Protein AF-A0A537DTR0-F1 (afdb_monomer_lite)

Secondary structure (DSSP, 8-state):
----PPTT---TTGGGTTTEEEEEES-TT--B-SS--HHHHHHHHGGG--SEEEEETTTSBEEEEEETTEEEEEETTEEEEEEE--HHHHHHHHHIIIIII-PPPP---

Structure (mmCIF, N/CA/C/O backbone):
data_AF-A0A537DTR0-F1
#
_entry.id   AF-A0A537DTR0-F1
#
loop_
_atom_site.group_PDB
_atom_site.id
_atom_site.type_symbol
_atom_site.label_atom_id
_atom_site.label_alt_id
_atom_site.label_comp_id
_atom_site.label_asym_id
_atom_site.label_entity_id
_atom_site.label_seq_id
_atom_site.pdbx_PDB_ins_code
_atom_site.Cartn_x
_atom_site.Cartn_y
_atom_site.Cartn_z
_atom_site.occupancy
_atom_site.B_iso_or_equiv
_atom_site.auth_seq_id
_atom_site.auth_comp_id
_atom_site.auth_asym_id
_atom_site.auth_atom_id
_atom_site.pdbx_PDB_model_num
ATOM 1 N N . MET A 1 1 ? 11.256 -4.574 37.738 1.00 40.59 1 MET A N 1
ATOM 2 C CA . MET A 1 1 ? 9.900 -4.025 37.964 1.00 40.59 1 MET A CA 1
ATOM 3 C C . MET A 1 1 ? 8.880 -5.032 37.453 1.00 40.59 1 MET A C 1
ATOM 5 O O . MET A 1 1 ? 8.916 -5.349 36.274 1.00 40.59 1 MET A O 1
ATOM 9 N N . LYS A 1 2 ? 8.044 -5.602 38.330 1.00 43.09 2 LYS A N 1
ATOM 10 C CA . LYS A 1 2 ? 6.922 -6.470 37.934 1.00 43.09 2 LYS A CA 1
ATOM 11 C C . LYS A 1 2 ? 5.700 -5.569 37.748 1.00 43.09 2 LYS A C 1
ATOM 13 O O . LYS A 1 2 ? 5.313 -4.905 38.703 1.00 43.09 2 LYS A O 1
ATOM 18 N N . SER A 1 3 ? 5.139 -5.493 36.544 1.00 49.75 3 SER A N 1
ATOM 19 C CA . SER A 1 3 ? 3.892 -4.762 36.310 1.00 49.75 3 SER A CA 1
ATOM 20 C C . SER A 1 3 ? 2.714 -5.618 36.783 1.00 49.75 3 SER A C 1
ATOM 22 O O . SER A 1 3 ? 2.384 -6.641 36.189 1.00 49.75 3 SER A O 1
ATOM 24 N N . SER A 1 4 ? 2.086 -5.229 37.890 1.00 52.28 4 SER A N 1
ATOM 25 C CA . SER A 1 4 ? 0.819 -5.809 38.337 1.00 52.28 4 SER A CA 1
ATOM 26 C C . SER A 1 4 ? -0.313 -5.203 37.508 1.00 52.28 4 SER A C 1
ATOM 28 O O . SER A 1 4 ? -0.653 -4.036 37.686 1.00 52.28 4 SER A O 1
ATOM 30 N N . THR A 1 5 ? -0.869 -5.969 36.570 1.00 53.75 5 THR A N 1
ATOM 31 C CA . THR A 1 5 ? -2.106 -5.588 35.869 1.00 53.75 5 THR A CA 1
ATOM 32 C C . THR A 1 5 ? -3.299 -5.930 36.778 1.00 53.75 5 THR A C 1
ATOM 34 O O . THR A 1 5 ? -3.378 -7.080 37.214 1.00 53.75 5 THR A O 1
ATOM 37 N N . PRO A 1 6 ? -4.193 -4.982 37.118 1.00 52.03 6 PRO A N 1
ATOM 38 C CA . PRO A 1 6 ? -5.375 -5.273 37.928 1.00 52.03 6 PRO A CA 1
ATOM 39 C C . PRO A 1 6 ? -6.367 -6.178 37.165 1.00 52.03 6 PRO A C 1
ATOM 41 O O . PRO A 1 6 ? -6.467 -6.082 35.939 1.00 52.03 6 PRO A O 1
ATOM 44 N N . PRO A 1 7 ? -7.097 -7.072 37.857 1.00 52.84 7 PRO A N 1
ATOM 45 C CA . PRO A 1 7 ? -8.054 -7.971 37.222 1.00 52.84 7 PRO A CA 1
ATOM 46 C C . PRO A 1 7 ? -9.275 -7.184 36.724 1.00 52.84 7 PRO A C 1
ATOM 48 O O . PRO A 1 7 ? -9.879 -6.429 37.481 1.00 52.84 7 PRO A O 1
ATOM 51 N N . GLY A 1 8 ? -9.632 -7.360 35.448 1.00 56.53 8 GLY A N 1
ATOM 52 C CA . GLY A 1 8 ? -10.816 -6.742 34.831 1.00 56.53 8 GLY A CA 1
ATOM 53 C C . GLY A 1 8 ? -10.530 -5.676 33.771 1.00 56.53 8 GLY A C 1
ATOM 54 O O . GLY A 1 8 ? -11.460 -5.224 33.112 1.00 56.53 8 GLY A O 1
ATOM 55 N N . GLN A 1 9 ? -9.267 -5.305 33.548 1.00 52.59 9 GLN A N 1
ATOM 56 C CA . GLN A 1 9 ? -8.885 -4.476 32.408 1.00 52.59 9 GLN A CA 1
ATOM 57 C C . GLN A 1 9 ? -8.331 -5.390 31.313 1.00 52.59 9 GLN A C 1
ATOM 59 O O . GLN A 1 9 ? -7.167 -5.792 31.355 1.00 52.59 9 GLN A O 1
ATOM 64 N N . GLU A 1 10 ? -9.175 -5.760 30.346 1.00 53.41 10 GLU A N 1
ATOM 65 C CA . GL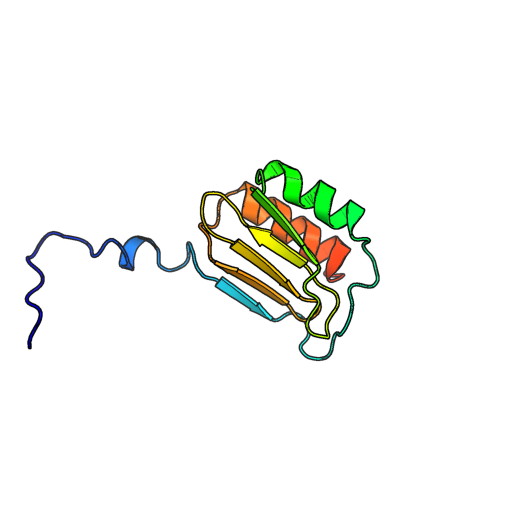U A 1 10 ? -8.679 -6.323 29.091 1.00 53.41 10 GLU A CA 1
ATOM 66 C C . GLU A 1 10 ? -7.660 -5.313 28.546 1.00 53.41 10 GLU A C 1
ATOM 68 O O . GLU A 1 10 ? -7.978 -4.130 28.381 1.00 53.41 10 GLU A O 1
ATOM 73 N N . ARG A 1 11 ? -6.391 -5.718 28.392 1.00 55.66 11 ARG A N 1
ATOM 74 C CA . ARG A 1 11 ? -5.368 -4.807 27.863 1.00 55.66 11 ARG A CA 1
ATOM 75 C C . ARG A 1 11 ? -5.891 -4.325 26.516 1.00 55.66 11 ARG A C 1
ATOM 77 O O . ARG A 1 11 ? -6.130 -5.160 25.651 1.00 55.66 11 ARG A O 1
ATOM 84 N N . SER A 1 12 ? -6.072 -3.016 26.331 1.00 60.97 12 SER A N 1
ATOM 85 C CA . SER A 1 12 ? -6.645 -2.470 25.087 1.00 60.97 12 SER A CA 1
ATOM 86 C C . SER A 1 12 ? -5.866 -2.907 23.837 1.00 60.97 12 SER A C 1
ATOM 88 O O . SER A 1 12 ? -6.410 -2.941 22.736 1.00 60.97 12 SER A O 1
ATOM 90 N N . GLU A 1 13 ? -4.608 -3.308 24.027 1.00 62.22 13 GLU A N 1
ATOM 91 C CA . GLU A 1 13 ? -3.736 -3.925 23.032 1.00 62.22 13 GLU A CA 1
ATOM 92 C C . GLU A 1 13 ? -4.221 -5.307 22.558 1.00 62.22 13 GLU A C 1
ATOM 94 O O . GLU A 1 13 ? -4.140 -5.594 21.366 1.00 62.22 13 GLU A O 1
ATOM 99 N N . ALA A 1 14 ? -4.769 -6.149 23.443 1.00 67.56 14 ALA A N 1
ATOM 100 C CA . ALA A 1 14 ? -5.242 -7.494 23.105 1.00 67.56 14 ALA A CA 1
ATOM 101 C C . ALA A 1 14 ? -6.460 -7.461 22.167 1.00 67.56 14 ALA A C 1
ATOM 103 O O . ALA A 1 14 ? -6.514 -8.222 21.204 1.00 67.56 14 ALA A O 1
ATOM 104 N N . ALA A 1 15 ? -7.379 -6.511 22.373 1.00 71.75 15 ALA A N 1
ATOM 105 C CA . ALA A 1 15 ? -8.540 -6.302 21.502 1.00 71.75 15 ALA A CA 1
ATOM 106 C C . ALA A 1 15 ? -8.163 -5.836 20.077 1.00 71.75 15 ALA A C 1
ATOM 108 O O . ALA A 1 15 ? -8.971 -5.913 19.149 1.00 71.75 15 ALA A O 1
ATOM 109 N N . GLY A 1 16 ? -6.938 -5.331 19.886 1.00 70.25 16 GLY A N 1
ATOM 110 C CA . GLY A 1 16 ? -6.412 -4.916 18.585 1.00 70.25 16 GLY A CA 1
ATOM 111 C C . GLY A 1 16 ? -5.754 -6.038 17.778 1.00 70.25 16 GLY A C 1
ATOM 112 O O . GLY A 1 16 ? -5.519 -5.851 16.581 1.00 70.25 16 GLY A O 1
ATOM 113 N N . ILE A 1 17 ? -5.461 -7.187 18.397 1.00 75.81 17 ILE A N 1
ATOM 114 C CA . ILE A 1 17 ? -4.768 -8.304 17.743 1.00 75.81 17 ILE A CA 1
ATOM 115 C C . ILE A 1 17 ? -5.619 -8.819 16.575 1.00 75.81 17 ILE A C 1
ATOM 117 O O . ILE A 1 17 ? -6.811 -9.079 16.714 1.00 75.81 17 ILE A O 1
ATOM 121 N N . GLY A 1 18 ? -5.003 -8.927 15.396 1.00 76.38 18 GLY A N 1
ATOM 122 C CA . GLY A 1 18 ? -5.666 -9.367 14.164 1.00 76.38 18 GLY A CA 1
ATOM 123 C C . GLY A 1 18 ? -6.548 -8.313 13.484 1.00 76.38 18 GLY A C 1
ATOM 124 O O . GLY A 1 18 ? -7.082 -8.583 12.415 1.00 76.38 18 GLY A O 1
ATOM 125 N N . ARG A 1 19 ? -6.699 -7.111 14.059 1.00 84.50 19 ARG A N 1
ATOM 126 C CA . ARG A 1 19 ? -7.534 -6.029 13.491 1.00 84.50 19 ARG A CA 1
ATOM 127 C C . ARG A 1 19 ? -6.734 -4.791 13.084 1.00 84.50 19 ARG A C 1
ATOM 129 O O . ARG A 1 19 ? -7.322 -3.804 12.645 1.00 84.50 19 ARG A O 1
ATOM 136 N N . ARG A 1 20 ? -5.418 -4.801 13.308 1.00 88.31 20 ARG A N 1
ATOM 137 C CA . ARG A 1 20 ? -4.493 -3.673 13.114 1.00 88.31 20 ARG A CA 1
ATOM 138 C C . ARG A 1 20 ? -3.087 -4.208 12.844 1.00 88.31 20 ARG A C 1
ATOM 140 O O . ARG A 1 20 ? -2.793 -5.328 13.253 1.00 88.31 20 ARG A O 1
ATOM 147 N N . ASN A 1 21 ? -2.208 -3.388 12.270 1.00 89.94 21 ASN A N 1
ATOM 148 C CA . ASN A 1 21 ? -0.763 -3.663 12.183 1.00 89.94 21 ASN A CA 1
ATOM 149 C C . ASN A 1 21 ? -0.418 -4.985 11.470 1.00 89.94 21 ASN A C 1
ATOM 151 O O . ASN A 1 21 ? 0.197 -5.877 12.053 1.00 89.94 21 ASN A O 1
ATOM 155 N N . VAL A 1 22 ? -0.823 -5.114 10.205 1.00 93.50 22 VAL A N 1
ATOM 156 C CA . VAL A 1 22 ? -0.623 -6.322 9.386 1.00 93.50 22 VAL A CA 1
ATOM 157 C C . VAL A 1 22 ? 0.335 -6.023 8.239 1.00 93.50 22 VAL A C 1
ATOM 159 O O . VAL A 1 22 ? 0.228 -4.992 7.586 1.00 93.50 22 VAL A O 1
ATOM 162 N N . SER A 1 23 ? 1.274 -6.931 7.984 1.00 94.62 23 SER A N 1
ATOM 163 C CA . SER A 1 23 ? 2.174 -6.874 6.828 1.00 94.62 23 SER A CA 1
ATOM 164 C C . SER A 1 23 ? 1.953 -8.095 5.950 1.00 94.62 23 SER A C 1
ATOM 166 O O . SER A 1 23 ? 1.958 -9.217 6.454 1.00 94.62 23 SER A O 1
ATOM 168 N N . ILE A 1 24 ? 1.772 -7.876 4.652 1.00 94.81 24 ILE A N 1
ATOM 169 C CA . ILE A 1 24 ? 1.516 -8.925 3.667 1.00 94.81 24 ILE A CA 1
ATOM 170 C C . ILE A 1 24 ? 2.605 -8.829 2.611 1.00 94.81 24 ILE A C 1
ATOM 172 O O . ILE A 1 24 ? 2.710 -7.827 1.906 1.00 94.81 24 ILE A O 1
ATOM 176 N N . LEU A 1 25 ? 3.418 -9.877 2.517 1.00 94.50 25 LEU A N 1
ATOM 177 C CA . LEU A 1 25 ? 4.410 -10.030 1.463 1.00 94.50 25 LEU A CA 1
ATOM 178 C C . LEU A 1 25 ? 3.751 -10.736 0.278 1.00 94.50 25 LEU A C 1
ATOM 180 O O . LEU A 1 25 ? 3.202 -11.823 0.449 1.00 94.50 25 LEU A O 1
ATOM 184 N N . VAL A 1 26 ? 3.824 -10.127 -0.902 1.00 92.81 26 VAL A N 1
ATOM 185 C CA . VAL A 1 26 ? 3.247 -10.673 -2.136 1.00 92.81 26 VAL A CA 1
ATOM 186 C C . VAL A 1 26 ? 4.340 -11.303 -2.998 1.00 92.81 26 VAL A C 1
ATOM 188 O O . VAL A 1 26 ? 4.314 -12.504 -3.243 1.00 92.81 26 VAL A O 1
ATOM 191 N N . ASP A 1 27 ? 5.349 -10.522 -3.393 1.00 90.56 27 ASP A N 1
ATOM 192 C CA . ASP A 1 27 ? 6.529 -11.015 -4.112 1.00 90.56 27 ASP A CA 1
ATOM 193 C C . ASP A 1 27 ? 7.773 -10.216 -3.717 1.00 90.56 27 ASP A C 1
ATOM 195 O O . ASP A 1 27 ? 7.964 -9.067 -4.110 1.00 90.56 27 ASP A O 1
ATOM 199 N N . LYS A 1 28 ? 8.682 -10.852 -2.976 1.00 87.88 28 LYS A N 1
ATOM 200 C CA . LYS A 1 28 ? 9.916 -10.220 -2.488 1.00 87.88 28 LYS A CA 1
ATOM 201 C C . LYS A 1 28 ? 10.846 -9.689 -3.587 1.00 87.88 28 LYS A C 1
ATOM 203 O O . LYS A 1 28 ? 11.708 -8.871 -3.281 1.00 87.88 28 LYS A O 1
ATOM 208 N N . ASN A 1 29 ? 10.733 -10.182 -4.821 1.00 89.00 29 ASN A N 1
ATOM 209 C CA . ASN A 1 29 ? 11.634 -9.816 -5.913 1.00 89.00 29 ASN A CA 1
ATOM 210 C C . ASN A 1 29 ? 11.080 -8.679 -6.781 1.00 89.00 29 ASN A C 1
ATOM 212 O O . ASN A 1 29 ? 11.821 -8.119 -7.596 1.00 89.00 29 ASN A O 1
ATOM 216 N N . ARG A 1 30 ? 9.798 -8.335 -6.622 1.00 88.38 30 ARG A N 1
ATOM 217 C CA . ARG A 1 30 ? 9.141 -7.309 -7.427 1.00 88.38 30 ARG A CA 1
ATOM 218 C C . ARG A 1 30 ? 9.657 -5.920 -7.063 1.00 88.38 30 ARG A C 1
ATOM 220 O O . ARG A 1 30 ? 9.759 -5.565 -5.889 1.00 88.38 30 ARG A O 1
ATOM 227 N N . LYS A 1 31 ? 9.993 -5.126 -8.085 1.00 86.19 31 LYS A N 1
ATOM 228 C CA . LYS A 1 31 ? 10.611 -3.799 -7.911 1.00 86.19 31 LYS A CA 1
ATOM 229 C C . LYS A 1 31 ? 9.683 -2.627 -8.200 1.00 86.19 31 LYS A C 1
ATOM 231 O O . LYS A 1 31 ? 9.894 -1.589 -7.588 1.00 86.19 31 LYS A O 1
ATOM 236 N N . ASN A 1 32 ? 8.678 -2.814 -9.061 1.00 86.38 32 ASN A N 1
ATOM 237 C CA . ASN A 1 32 ? 7.741 -1.778 -9.505 1.00 86.38 32 ASN A CA 1
ATOM 238 C C . ASN A 1 32 ? 6.307 -2.332 -9.603 1.00 86.38 32 ASN A C 1
ATOM 240 O O . ASN A 1 32 ? 6.106 -3.542 -9.778 1.00 86.38 32 ASN A O 1
ATOM 244 N N . PHE A 1 33 ? 5.315 -1.444 -9.529 1.00 87.88 33 PHE A N 1
ATOM 245 C CA . PHE A 1 33 ? 3.951 -1.739 -9.968 1.00 87.88 33 PHE A CA 1
ATOM 246 C C . PHE A 1 33 ? 3.879 -1.624 -11.497 1.00 87.88 33 PHE A C 1
ATOM 248 O O . PHE A 1 33 ? 4.285 -0.617 -12.060 1.00 87.88 33 PHE A O 1
ATOM 255 N N . GLU A 1 34 ? 3.394 -2.664 -12.176 1.00 83.44 34 GLU A N 1
ATOM 256 C CA . GLU A 1 34 ? 3.431 -2.732 -13.654 1.00 83.44 34 GLU A CA 1
ATOM 257 C C . GLU A 1 34 ? 2.092 -2.371 -14.308 1.00 83.44 34 GLU A C 1
ATOM 259 O O . GLU A 1 34 ? 2.047 -2.040 -15.487 1.00 83.44 34 GLU A O 1
ATOM 264 N N . MET A 1 35 ? 0.997 -2.445 -13.549 1.00 87.12 35 MET A N 1
ATOM 265 C CA . MET A 1 35 ? -0.372 -2.378 -14.077 1.00 87.12 35 MET A CA 1
ATOM 266 C C . MET A 1 35 ? -1.160 -1.155 -13.596 1.00 87.12 35 MET A C 1
ATOM 268 O O . MET A 1 35 ? -2.285 -0.950 -14.040 1.00 87.12 35 MET A O 1
ATOM 272 N N . ILE A 1 36 ? -0.594 -0.353 -12.691 1.00 91.12 36 ILE A N 1
ATOM 273 C CA . ILE A 1 36 ? -1.246 0.842 -12.147 1.00 91.12 36 ILE A CA 1
ATOM 274 C C . ILE A 1 36 ? -0.307 2.037 -12.199 1.00 91.12 36 ILE A C 1
ATOM 276 O O . ILE A 1 36 ? 0.908 1.906 -12.060 1.00 91.12 36 ILE A O 1
ATOM 280 N N . THR A 1 37 ? -0.899 3.212 -12.354 1.00 89.69 37 THR A N 1
ATOM 281 C CA . THR A 1 37 ? -0.230 4.506 -12.247 1.00 89.69 37 THR A CA 1
ATOM 282 C C . THR A 1 37 ? -0.390 5.098 -10.844 1.00 89.69 37 THR A C 1
ATOM 284 O O . THR A 1 37 ? -1.219 4.654 -10.043 1.00 89.69 37 THR A O 1
ATOM 287 N N . GLU A 1 38 ? 0.371 6.154 -10.545 1.00 89.12 38 GLU A N 1
ATOM 288 C CA . GLU A 1 38 ? 0.199 6.928 -9.309 1.00 89.12 38 GLU A CA 1
ATOM 289 C C . GLU A 1 38 ? -1.231 7.482 -9.173 1.00 89.12 38 GLU A C 1
ATOM 291 O O . GLU A 1 38 ? -1.799 7.477 -8.081 1.00 89.12 38 GLU A O 1
ATOM 296 N N . ASP A 1 39 ? -1.847 7.911 -10.277 1.00 91.62 39 ASP A N 1
ATOM 297 C CA . ASP A 1 39 ? -3.202 8.466 -10.272 1.00 91.62 39 ASP A CA 1
ATOM 298 C C . ASP A 1 39 ? -4.276 7.397 -10.039 1.00 91.62 39 ASP A C 1
ATOM 300 O O . ASP A 1 39 ? -5.278 7.673 -9.373 1.00 91.62 39 ASP A O 1
ATOM 304 N N . ASP A 1 40 ? -4.071 6.171 -10.532 1.00 94.00 40 ASP A N 1
ATOM 305 C CA . ASP A 1 40 ? -4.933 5.029 -10.200 1.00 94.00 40 ASP A CA 1
ATOM 306 C C . ASP A 1 40 ? -4.895 4.755 -8.694 1.00 94.00 40 ASP A C 1
ATOM 308 O O . ASP A 1 40 ? -5.942 4.686 -8.047 1.00 94.00 40 ASP A O 1
ATOM 312 N N . ALA A 1 41 ? -3.687 4.687 -8.124 1.00 93.38 41 ALA A N 1
ATOM 313 C CA . ALA A 1 41 ? -3.487 4.479 -6.694 1.00 93.38 41 ALA A CA 1
ATOM 314 C C . ALA A 1 41 ? -4.111 5.606 -5.855 1.00 93.38 41 ALA A C 1
ATOM 316 O O . ALA A 1 41 ? -4.809 5.327 -4.878 1.00 93.38 41 ALA A O 1
ATOM 317 N N . LYS A 1 42 ? -3.930 6.873 -6.260 1.00 94.31 42 LYS A N 1
ATOM 318 C CA . LYS A 1 42 ? -4.549 8.034 -5.601 1.00 94.31 42 LYS A CA 1
ATOM 319 C C . LYS A 1 42 ? -6.065 7.949 -5.591 1.00 94.31 42 LYS A C 1
ATOM 321 O O . LYS A 1 42 ? -6.653 8.273 -4.563 1.00 94.31 42 LYS A O 1
ATOM 326 N N . ARG A 1 43 ? -6.696 7.540 -6.699 1.00 96.25 43 ARG A N 1
ATOM 327 C CA . ARG A 1 43 ? -8.157 7.374 -6.776 1.00 96.25 43 ARG A CA 1
ATOM 328 C C . ARG A 1 43 ? -8.641 6.233 -5.892 1.00 96.25 43 ARG A C 1
ATOM 330 O O . ARG A 1 43 ? -9.610 6.420 -5.164 1.00 96.25 43 ARG A O 1
ATOM 337 N N . ALA A 1 44 ? -7.954 5.095 -5.916 1.00 96.25 44 ALA A N 1
ATOM 338 C CA . ALA A 1 44 ? -8.336 3.922 -5.137 1.00 96.25 44 ALA A CA 1
ATOM 339 C C . ALA A 1 44 ? -8.253 4.147 -3.620 1.00 96.25 44 ALA A C 1
ATOM 341 O O . ALA A 1 44 ? -9.087 3.637 -2.881 1.00 96.25 44 ALA A O 1
ATOM 342 N N . ILE A 1 45 ? -7.277 4.930 -3.149 1.00 95.88 45 ILE A N 1
ATOM 343 C CA . ILE A 1 45 ? -7.112 5.234 -1.720 1.00 95.88 45 ILE A CA 1
ATOM 344 C C . ILE A 1 45 ? -7.996 6.410 -1.250 1.00 95.88 45 ILE A C 1
ATOM 346 O O . ILE A 1 45 ? -8.168 6.584 -0.047 1.00 95.88 45 ILE A O 1
ATOM 350 N N . GLN A 1 46 ? -8.585 7.219 -2.150 1.00 96.44 46 GLN A N 1
ATOM 351 C CA . GLN A 1 46 ? -9.415 8.380 -1.764 1.00 96.44 46 GLN A CA 1
ATOM 352 C C . GLN A 1 46 ? -10.530 8.068 -0.748 1.00 96.44 46 GLN A C 1
ATOM 354 O O . GLN A 1 46 ? -10.712 8.887 0.154 1.00 96.44 46 GLN A O 1
ATOM 359 N N . PRO A 1 47 ? -11.267 6.938 -0.824 1.00 96.50 47 PRO A N 1
ATOM 360 C CA . PRO A 1 47 ? -12.324 6.626 0.145 1.00 96.50 47 PRO A CA 1
ATOM 361 C C . PRO A 1 47 ? -11.837 6.577 1.599 1.00 96.50 47 PRO A C 1
ATOM 363 O O . PRO A 1 47 ? -12.591 6.889 2.516 1.00 96.50 47 PRO A O 1
ATOM 366 N N . LEU A 1 48 ? -10.553 6.269 1.817 1.00 95.81 48 LEU A N 1
ATOM 367 C CA . LEU A 1 48 ? -9.916 6.259 3.138 1.00 95.81 48 LEU A CA 1
ATOM 368 C C . LEU A 1 48 ? -9.576 7.667 3.658 1.00 95.81 48 LEU A C 1
ATOM 370 O O . LEU A 1 48 ? -9.069 7.801 4.772 1.00 95.81 48 LEU A O 1
ATOM 374 N N . SER A 1 49 ? -9.845 8.712 2.867 1.00 95.56 49 SER A N 1
ATOM 375 C CA . SER A 1 49 ? -9.569 10.119 3.178 1.00 95.56 49 SER A CA 1
ATOM 376 C C . SER A 1 49 ? -8.121 10.349 3.644 1.00 95.56 49 SER A C 1
ATOM 378 O O . SER A 1 49 ? -7.895 10.781 4.781 1.00 95.56 49 SER A O 1
ATOM 380 N N . PRO A 1 50 ? -7.115 10.030 2.803 1.00 96.50 50 PRO A N 1
ATOM 381 C CA . PRO A 1 50 ? -5.717 10.180 3.180 1.00 96.50 50 PRO A CA 1
ATOM 382 C C . PRO A 1 50 ? -5.369 11.649 3.445 1.00 96.50 50 PRO A C 1
ATOM 384 O O . PRO A 1 50 ? -5.717 12.543 2.678 1.00 96.50 50 PRO A O 1
ATOM 387 N N . GLN A 1 51 ? -4.630 11.890 4.524 1.00 97.00 51 GLN A N 1
ATOM 388 C CA . GLN A 1 51 ? -4.074 13.200 4.870 1.00 97.00 51 GLN A CA 1
ATOM 389 C C . GLN A 1 51 ? -2.874 13.559 3.986 1.00 97.00 51 GLN A C 1
ATOM 391 O O . GLN A 1 51 ? -2.638 14.732 3.706 1.00 97.00 51 GLN A O 1
ATOM 396 N N . SER A 1 52 ? -2.114 12.553 3.546 1.00 95.25 52 SER A N 1
ATOM 397 C CA . SER A 1 52 ? -1.072 12.706 2.530 1.00 95.25 52 SER A CA 1
ATOM 398 C C . SER A 1 52 ? -0.956 11.451 1.674 1.00 95.25 52 SER A C 1
ATOM 400 O O . SER A 1 52 ? -1.328 10.353 2.101 1.00 95.25 52 SER A O 1
ATOM 402 N N . PHE A 1 53 ? -0.415 11.633 0.472 1.00 94.19 53 PHE A N 1
ATOM 403 C CA . PHE A 1 53 ? -0.055 10.567 -0.449 1.00 94.19 53 PHE A CA 1
ATOM 404 C C . PHE A 1 53 ? 1.326 10.876 -1.021 1.00 94.19 53 PHE A C 1
ATOM 406 O O . PHE A 1 53 ? 1.490 11.843 -1.763 1.00 94.19 53 PHE A O 1
ATOM 413 N N . ASP A 1 54 ? 2.308 10.057 -0.666 1.00 90.44 54 ASP A N 1
ATOM 414 C CA . ASP A 1 54 ? 3.711 10.280 -0.986 1.00 90.44 54 ASP A CA 1
ATOM 415 C C . ASP A 1 54 ? 4.256 9.091 -1.780 1.00 90.44 54 ASP A C 1
ATOM 417 O O . ASP A 1 54 ? 4.100 7.938 -1.373 1.00 90.44 54 ASP A O 1
ATOM 421 N N . ALA A 1 55 ? 4.947 9.349 -2.892 1.00 83.19 55 ALA A N 1
ATOM 422 C CA . ALA A 1 55 ? 5.699 8.303 -3.580 1.00 83.19 55 ALA A CA 1
ATOM 423 C C . ALA A 1 55 ? 6.776 7.737 -2.634 1.00 83.19 55 ALA A C 1
ATOM 425 O O . ALA A 1 55 ? 7.570 8.486 -2.051 1.00 83.19 55 ALA A O 1
ATOM 426 N N . ALA A 1 56 ? 6.837 6.414 -2.484 1.00 71.12 56 ALA A N 1
ATOM 427 C CA . ALA A 1 56 ? 7.836 5.744 -1.661 1.00 71.12 56 ALA A CA 1
ATOM 428 C C . ALA A 1 56 ? 9.167 5.699 -2.428 1.00 71.12 56 ALA A C 1
ATOM 430 O O . ALA A 1 56 ? 9.520 4.710 -3.057 1.00 71.12 56 ALA A O 1
ATOM 431 N N . ARG A 1 57 ? 9.924 6.801 -2.404 1.00 60.69 57 ARG A N 1
ATOM 432 C CA . ARG A 1 57 ? 11.129 6.996 -3.239 1.00 60.69 57 ARG A CA 1
ATOM 433 C C . A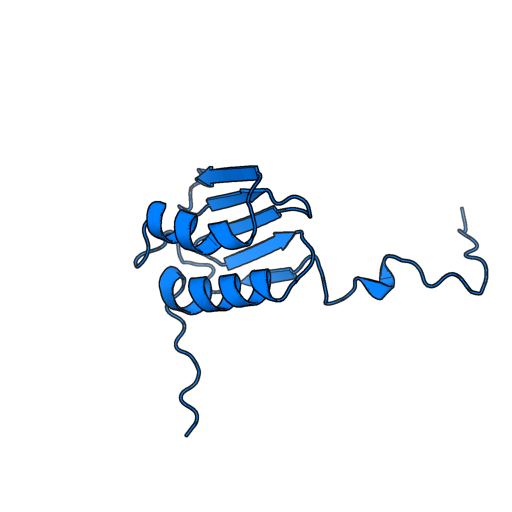RG A 1 57 ? 12.363 6.166 -2.837 1.00 60.69 57 ARG A C 1
ATOM 435 O O . ARG A 1 57 ? 13.441 6.377 -3.386 1.00 60.69 57 ARG A O 1
ATOM 442 N N . PHE A 1 58 ? 12.246 5.218 -1.907 1.00 48.38 58 PHE A N 1
ATOM 443 C CA . PHE A 1 58 ? 13.354 4.344 -1.499 1.00 48.38 58 PHE A CA 1
ATOM 444 C C . PHE A 1 58 ? 13.475 3.120 -2.430 1.00 48.38 58 PHE A C 1
ATOM 446 O O . PHE A 1 58 ? 13.212 1.990 -2.034 1.00 48.38 58 PHE A O 1
ATOM 453 N N . GLY A 1 59 ? 13.862 3.353 -3.690 1.00 50.69 59 GLY A N 1
ATOM 454 C CA . GLY A 1 59 ? 14.359 2.321 -4.622 1.00 50.69 59 GLY A CA 1
ATOM 455 C C . GLY A 1 59 ? 13.355 1.285 -5.156 1.00 50.69 59 GLY A C 1
ATOM 456 O O . GLY A 1 59 ? 13.730 0.483 -6.009 1.00 50.69 59 GLY A O 1
ATOM 457 N N . HIS A 1 60 ? 12.107 1.307 -4.689 1.00 58.09 60 HIS A N 1
ATOM 458 C CA . HIS A 1 60 ? 11.017 0.431 -5.116 1.00 58.09 60 HIS A CA 1
ATOM 459 C C . HIS A 1 60 ? 9.779 1.307 -5.293 1.00 58.09 60 HIS A C 1
ATOM 461 O O . HIS A 1 60 ? 9.310 1.873 -4.308 1.00 58.09 60 HIS A O 1
ATOM 467 N N . GLU A 1 61 ? 9.291 1.500 -6.518 1.00 73.50 61 GLU A N 1
ATOM 468 C CA . GLU A 1 61 ? 8.271 2.518 -6.817 1.00 73.50 61 GLU A CA 1
ATOM 469 C C . GLU A 1 61 ? 6.889 2.114 -6.289 1.00 73.50 61 GLU A C 1
ATOM 471 O O . GLU A 1 61 ? 6.039 1.595 -7.008 1.00 73.50 61 GLU A O 1
ATOM 476 N N . GLY A 1 62 ? 6.693 2.320 -4.989 1.00 88.88 62 GLY A N 1
ATOM 477 C CA . GLY A 1 62 ? 5.417 2.227 -4.300 1.00 88.88 62 GLY A CA 1
ATOM 478 C C . GLY A 1 62 ? 4.957 3.576 -3.763 1.00 88.88 62 GLY A C 1
ATOM 479 O O . GLY A 1 62 ? 5.443 4.630 -4.174 1.00 88.88 62 GLY A O 1
ATOM 480 N N . PHE A 1 63 ? 4.036 3.562 -2.808 1.00 92.25 63 PHE A N 1
ATOM 481 C CA . PHE A 1 63 ? 3.504 4.772 -2.192 1.00 92.25 63 PHE A CA 1
ATOM 482 C C . PHE A 1 63 ? 3.189 4.577 -0.713 1.00 92.25 63 PHE A C 1
ATOM 484 O O . PHE A 1 63 ? 2.997 3.466 -0.218 1.00 92.25 63 PHE A O 1
ATOM 491 N N . ARG A 1 64 ? 3.115 5.702 -0.010 1.00 94.44 64 ARG A N 1
ATOM 492 C CA . ARG A 1 64 ? 2.666 5.813 1.370 1.00 94.44 64 ARG A CA 1
ATOM 493 C C . ARG A 1 64 ? 1.439 6.706 1.419 1.00 94.44 64 ARG A C 1
ATOM 495 O O . ARG A 1 64 ? 1.475 7.827 0.922 1.00 94.44 64 ARG A O 1
ATOM 502 N N . ALA A 1 65 ? 0.395 6.235 2.087 1.00 95.56 65 ALA A N 1
ATOM 503 C CA . ALA A 1 65 ? -0.766 7.038 2.437 1.00 95.56 65 ALA A CA 1
ATOM 504 C C . ALA A 1 65 ? -0.842 7.187 3.959 1.00 95.56 65 ALA A C 1
ATOM 506 O O . ALA A 1 65 ? -0.928 6.189 4.680 1.00 95.56 65 ALA A O 1
ATOM 507 N N . ASN A 1 66 ? -0.813 8.423 4.457 1.00 96.88 66 ASN A N 1
ATOM 508 C CA . ASN A 1 66 ? -1.080 8.695 5.869 1.00 96.88 66 ASN A CA 1
ATOM 509 C C . ASN A 1 66 ? -2.585 8.889 6.054 1.00 96.88 66 ASN A C 1
ATOM 511 O O . ASN A 1 66 ? -3.202 9.688 5.355 1.00 96.88 66 ASN A O 1
ATOM 515 N N . LEU A 1 67 ? -3.172 8.147 6.985 1.00 95.38 67 LEU A N 1
ATOM 516 C CA . LEU A 1 67 ? -4.598 8.155 7.294 1.00 95.38 67 LEU A CA 1
ATOM 517 C C . LEU A 1 67 ? -4.814 8.766 8.686 1.00 95.38 67 LEU A C 1
ATOM 519 O O . LEU A 1 67 ? -3.919 8.689 9.530 1.00 95.38 67 LEU A O 1
ATOM 523 N N . PRO A 1 68 ? -6.018 9.268 9.011 1.00 91.00 68 PRO A N 1
ATOM 524 C CA . PRO A 1 68 ? -6.328 9.712 10.373 1.00 91.00 68 PRO A CA 1
ATOM 525 C C . PRO A 1 68 ? -6.078 8.637 11.446 1.00 91.00 68 PRO A C 1
ATOM 527 O O . PRO A 1 68 ? -5.807 8.949 12.602 1.00 91.00 68 PRO A O 1
ATOM 530 N N . THR A 1 69 ? -6.162 7.360 11.062 1.00 86.94 69 THR A N 1
ATOM 531 C CA . THR A 1 69 ? -6.025 6.195 11.944 1.00 86.94 69 THR A CA 1
ATOM 532 C C . THR A 1 69 ? -4.667 5.495 11.852 1.00 86.94 69 THR A C 1
ATOM 534 O O . THR A 1 69 ? -4.519 4.412 12.421 1.00 86.94 69 THR A O 1
ATOM 537 N N . GLY A 1 70 ? -3.693 6.045 11.118 1.00 94.19 70 GLY A N 1
ATOM 538 C CA . GLY A 1 70 ? -2.379 5.424 10.946 1.00 94.19 70 GLY A CA 1
ATOM 539 C C . GLY A 1 70 ? -1.779 5.655 9.564 1.00 94.19 70 GLY A C 1
ATOM 540 O O . GLY A 1 70 ? -1.831 6.758 9.034 1.00 94.19 70 GLY A O 1
ATOM 541 N N . ARG A 1 71 ? -1.192 4.621 8.958 1.00 95.38 71 ARG A N 1
ATOM 542 C CA . ARG A 1 71 ? -0.683 4.709 7.580 1.00 95.38 71 ARG A CA 1
ATOM 543 C C . ARG A 1 71 ? -0.757 3.378 6.844 1.00 95.38 71 ARG A C 1
ATOM 545 O O . ARG A 1 71 ? -0.763 2.321 7.472 1.00 95.38 71 ARG A O 1
ATOM 552 N N . ILE A 1 72 ? -0.736 3.453 5.522 1.00 96.31 72 ILE A N 1
ATOM 553 C CA . ILE A 1 72 ? -0.586 2.316 4.620 1.00 96.31 72 ILE A CA 1
ATOM 554 C C . ILE A 1 72 ? 0.676 2.548 3.789 1.00 96.31 72 ILE A C 1
ATOM 556 O O . ILE A 1 72 ? 0.789 3.564 3.106 1.00 96.31 72 ILE A O 1
ATOM 560 N N . ASP A 1 73 ? 1.618 1.610 3.852 1.00 94.69 73 ASP A N 1
ATOM 561 C CA . ASP A 1 73 ? 2.778 1.560 2.962 1.00 94.69 73 ASP A CA 1
ATOM 562 C C . ASP A 1 73 ? 2.513 0.476 1.905 1.00 94.69 73 ASP A C 1
ATOM 564 O O . ASP A 1 73 ? 2.488 -0.711 2.228 1.00 94.69 73 ASP A O 1
ATOM 568 N N . CYS A 1 74 ? 2.292 0.867 0.651 1.00 94.25 74 CYS A N 1
ATOM 569 C CA . CYS A 1 74 ? 2.166 -0.054 -0.479 1.00 94.25 74 CYS A CA 1
ATOM 570 C C . CYS A 1 74 ? 3.477 -0.081 -1.252 1.00 94.25 74 CYS A C 1
ATOM 572 O O . CYS A 1 74 ? 3.816 0.877 -1.944 1.00 94.25 74 CYS A O 1
ATOM 574 N N . LEU A 1 75 ? 4.208 -1.183 -1.142 1.00 93.50 75 LEU A N 1
ATOM 575 C CA . LEU A 1 75 ? 5.442 -1.422 -1.873 1.00 93.50 75 LEU A CA 1
ATOM 576 C C . LEU A 1 75 ? 5.187 -2.467 -2.961 1.00 93.50 75 LEU A C 1
ATOM 578 O O . LEU A 1 75 ? 4.358 -3.349 -2.773 1.00 93.50 75 LEU A O 1
ATOM 582 N N . PRO A 1 76 ? 5.942 -2.463 -4.065 1.00 91.88 76 PRO A N 1
ATOM 583 C CA . PRO A 1 76 ? 5.808 -3.490 -5.096 1.00 91.88 76 PRO A CA 1
ATOM 584 C C . PRO A 1 76 ? 5.935 -4.925 -4.567 1.00 91.88 76 PRO A C 1
ATOM 586 O O . PRO A 1 76 ? 5.336 -5.841 -5.124 1.00 91.88 76 PRO A O 1
ATOM 589 N N . SER A 1 77 ? 6.675 -5.127 -3.473 1.00 92.19 77 SER A N 1
ATOM 590 C CA . SER A 1 77 ? 6.835 -6.435 -2.843 1.00 92.19 77 SER A CA 1
ATOM 591 C C . SER A 1 77 ? 5.725 -6.824 -1.867 1.00 92.19 77 SER A C 1
ATOM 593 O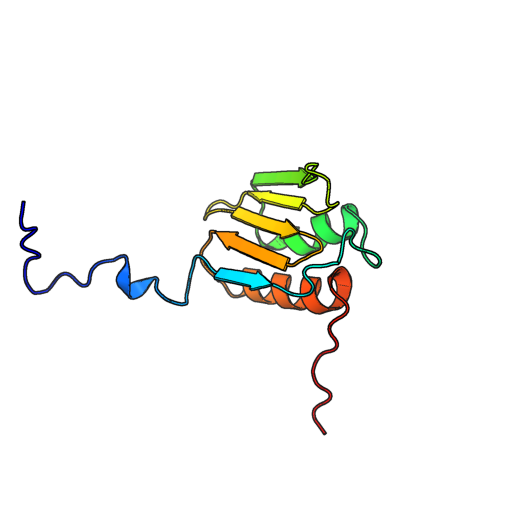 O . SER A 1 77 ? 5.597 -8.005 -1.536 1.00 92.19 77 SER A O 1
ATOM 595 N N . GLY A 1 78 ? 4.915 -5.874 -1.401 1.00 93.88 78 GLY A N 1
ATOM 596 C CA . GLY A 1 78 ? 3.890 -6.123 -0.399 1.00 93.88 78 GLY A CA 1
ATOM 597 C C . GLY A 1 78 ? 3.329 -4.862 0.251 1.00 93.88 78 GLY A C 1
ATOM 598 O O . GLY A 1 78 ? 3.794 -3.746 0.028 1.00 93.88 78 GLY A O 1
ATOM 599 N N . VAL A 1 79 ? 2.322 -5.050 1.098 1.00 95.44 79 VAL A N 1
ATOM 600 C CA . VAL A 1 79 ? 1.614 -3.968 1.788 1.00 95.44 79 VAL A CA 1
ATOM 601 C C . VAL A 1 79 ? 1.807 -4.064 3.296 1.00 95.44 79 VAL A C 1
ATOM 603 O O . VAL A 1 79 ? 1.713 -5.141 3.887 1.00 95.44 79 VAL A O 1
ATOM 606 N N . HIS A 1 80 ? 2.046 -2.920 3.931 1.00 95.38 80 HIS A N 1
ATOM 607 C CA . HIS A 1 80 ? 2.071 -2.779 5.379 1.00 95.38 80 HIS A CA 1
ATOM 608 C C . HIS A 1 80 ? 0.941 -1.854 5.822 1.00 95.38 80 HIS A C 1
ATOM 610 O O . HIS A 1 80 ? 0.906 -0.669 5.487 1.00 95.38 80 HIS A O 1
ATOM 616 N N . LEU A 1 81 ? 0.028 -2.403 6.609 1.00 96.00 81 LEU A N 1
ATOM 617 C CA . LEU A 1 81 ? -1.055 -1.684 7.256 1.00 96.00 81 LEU A CA 1
ATOM 618 C C . LEU A 1 81 ? -0.609 -1.337 8.667 1.00 96.00 81 LEU A C 1
ATOM 620 O O . LEU A 1 81 ? -0.524 -2.220 9.510 1.00 96.00 81 LEU A O 1
ATOM 624 N N . TRP A 1 82 ? -0.369 -0.062 8.940 1.00 95.00 82 TRP A N 1
ATOM 625 C CA . TRP A 1 82 ? -0.107 0.472 10.279 1.00 95.00 82 TRP A CA 1
ATOM 626 C C . TRP A 1 82 ? -1.329 1.243 10.782 1.00 95.00 82 TRP A C 1
ATOM 628 O O . TRP A 1 82 ? -1.217 2.368 11.267 1.00 95.00 82 TRP A O 1
ATOM 638 N N . CYS A 1 83 ? -2.517 0.685 10.563 1.00 93.88 83 CYS A N 1
ATOM 639 C CA . CYS A 1 83 ? -3.803 1.297 10.878 1.00 93.88 83 CYS A CA 1
ATOM 640 C C . CYS A 1 83 ? -4.816 0.231 11.314 1.00 93.88 83 CYS A C 1
ATOM 642 O O . CYS A 1 83 ? -4.532 -0.969 11.277 1.00 93.88 83 CYS A O 1
ATOM 644 N N . ASN A 1 84 ? -6.009 0.671 11.716 1.00 92.94 84 ASN A N 1
ATOM 645 C CA . ASN A 1 84 ? -7.155 -0.223 11.870 1.00 92.94 84 ASN A CA 1
ATOM 646 C C . ASN A 1 84 ? -7.588 -0.759 10.503 1.00 92.94 84 ASN A C 1
ATOM 648 O O . ASN A 1 84 ? -7.649 0.000 9.540 1.00 92.94 84 ASN A O 1
ATOM 652 N N . ILE A 1 85 ? -7.918 -2.046 10.441 1.00 93.50 85 ILE A N 1
ATOM 653 C CA . ILE A 1 85 ? -8.468 -2.686 9.247 1.00 93.50 85 ILE A CA 1
ATOM 654 C C . ILE A 1 85 ? -9.986 -2.492 9.278 1.00 93.50 85 ILE A C 1
ATOM 656 O O . ILE A 1 85 ? -10.700 -3.201 9.992 1.00 93.50 85 ILE A O 1
ATOM 660 N N . THR A 1 86 ? -10.461 -1.473 8.569 1.00 94.12 86 THR A N 1
ATOM 661 C CA . THR A 1 86 ? -11.888 -1.185 8.361 1.00 94.12 86 THR A CA 1
ATOM 662 C C . THR A 1 86 ? -12.377 -1.834 7.058 1.00 94.12 86 THR A C 1
ATOM 664 O O . THR A 1 86 ? -11.541 -2.296 6.277 1.00 94.12 86 THR A O 1
ATOM 667 N N . PRO A 1 87 ? -13.695 -1.880 6.786 1.00 95.50 87 PRO A N 1
ATOM 668 C CA . PRO A 1 87 ? -14.206 -2.334 5.491 1.00 95.50 87 PRO A CA 1
ATOM 669 C C . PRO A 1 87 ? -13.573 -1.599 4.302 1.00 95.50 87 PRO A C 1
ATOM 671 O O . PRO A 1 87 ? -13.141 -2.238 3.357 1.00 95.50 87 PRO A O 1
ATOM 674 N N . GLU A 1 88 ? -13.371 -0.286 4.399 1.00 96.25 88 GLU A N 1
ATOM 675 C CA . GLU A 1 88 ? -12.760 0.520 3.334 1.00 96.25 88 GLU A CA 1
ATOM 676 C C . GLU A 1 88 ? -11.277 0.174 3.123 1.00 96.25 88 GLU A C 1
ATOM 678 O O . GLU A 1 88 ? -10.760 0.263 2.009 1.00 96.25 88 GLU A O 1
ATOM 683 N N . VAL A 1 89 ? -10.572 -0.241 4.188 1.00 95.94 89 VAL A N 1
ATOM 684 C CA . VAL A 1 89 ? -9.201 -0.763 4.064 1.00 95.94 89 VAL A CA 1
ATOM 685 C C . VAL A 1 89 ? -9.218 -2.099 3.328 1.00 95.94 89 VAL A C 1
ATOM 687 O O . VAL A 1 89 ? -8.330 -2.338 2.515 1.00 95.94 89 VAL A O 1
ATOM 690 N N . LEU A 1 90 ? -10.209 -2.955 3.588 1.00 95.62 90 LEU A N 1
ATOM 691 C CA . LEU A 1 90 ? -10.369 -4.224 2.875 1.00 95.62 90 LEU A CA 1
ATOM 692 C C . LEU A 1 90 ? -10.711 -3.999 1.397 1.00 95.62 90 LEU A C 1
ATOM 694 O O . LEU A 1 90 ? -10.057 -4.593 0.549 1.00 95.62 90 LEU A O 1
ATOM 698 N N . ASP A 1 91 ? -11.621 -3.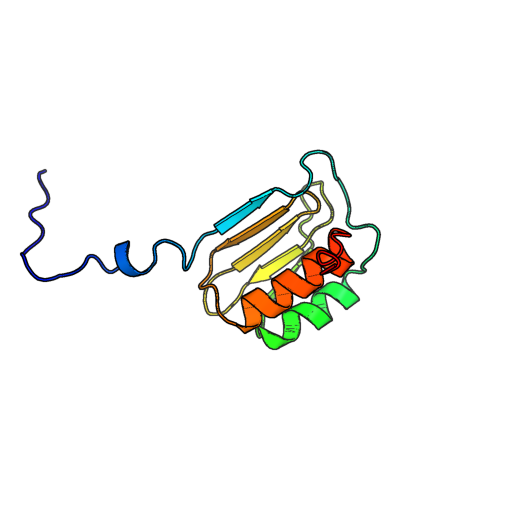077 1.081 1.00 97.12 91 ASP A N 1
ATOM 699 C CA . ASP A 1 91 ? -11.967 -2.732 -0.306 1.00 97.12 91 ASP A CA 1
ATOM 700 C C . ASP A 1 91 ? -10.742 -2.217 -1.082 1.00 97.12 91 ASP A C 1
ATOM 702 O O . ASP A 1 91 ? -10.502 -2.582 -2.237 1.00 97.12 91 ASP A O 1
ATOM 706 N N . PHE A 1 92 ? -9.914 -1.393 -0.430 1.00 96.88 92 PHE A N 1
ATOM 707 C CA . PHE A 1 92 ? -8.643 -0.957 -0.999 1.00 96.88 92 PHE A CA 1
ATOM 708 C C . PHE A 1 92 ? -7.660 -2.125 -1.190 1.00 96.88 92 PHE A C 1
ATOM 710 O O . PHE A 1 92 ? -6.984 -2.180 -2.221 1.00 96.88 92 PHE A O 1
ATOM 717 N N . LEU A 1 93 ? -7.570 -3.054 -0.228 1.00 95.94 93 LEU A N 1
ATOM 718 C CA . LEU A 1 93 ? -6.726 -4.248 -0.343 1.00 95.94 93 LEU A CA 1
ATOM 719 C C . LEU A 1 93 ? -7.150 -5.132 -1.520 1.00 95.94 93 LEU A C 1
ATOM 721 O O . LEU A 1 93 ? -6.292 -5.542 -2.299 1.00 95.94 93 LEU A O 1
ATOM 725 N N . ASP A 1 94 ? -8.449 -5.370 -1.689 1.00 95.88 94 ASP A N 1
ATOM 726 C CA . ASP A 1 94 ? -8.984 -6.124 -2.824 1.00 95.88 94 ASP A CA 1
ATOM 727 C C . ASP A 1 94 ? -8.600 -5.451 -4.146 1.00 95.88 94 ASP A C 1
ATOM 729 O O . ASP A 1 94 ? -8.083 -6.097 -5.064 1.00 95.88 94 ASP A O 1
ATOM 733 N N . TRP A 1 95 ? -8.755 -4.125 -4.224 1.00 96.38 95 TRP A N 1
ATOM 734 C CA . TRP A 1 95 ? -8.369 -3.368 -5.408 1.00 96.38 95 TRP A CA 1
ATOM 735 C C . TRP A 1 95 ? -6.869 -3.465 -5.706 1.00 96.38 95 TRP A C 1
ATOM 737 O O . TRP A 1 95 ? -6.501 -3.754 -6.848 1.00 96.38 95 TRP A O 1
ATOM 747 N N . ILE A 1 96 ? -5.989 -3.237 -4.722 1.00 95.50 96 ILE A N 1
ATOM 748 C CA . ILE A 1 96 ? -4.539 -3.239 -4.964 1.00 95.50 96 ILE A CA 1
ATOM 749 C C . ILE A 1 96 ? -4.025 -4.653 -5.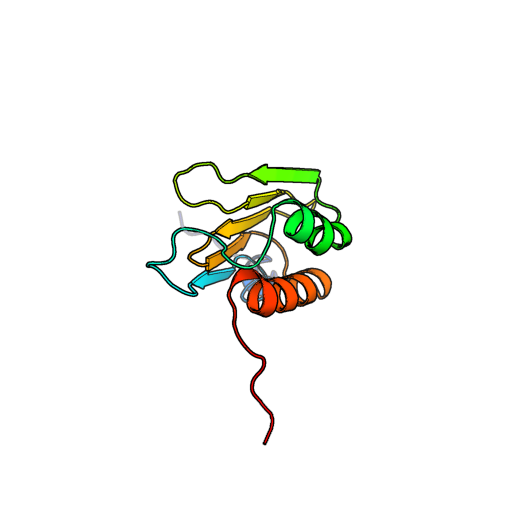238 1.00 95.50 96 ILE A C 1
ATOM 751 O O . ILE A 1 96 ? -3.132 -4.808 -6.068 1.00 95.50 96 ILE A O 1
ATOM 755 N N . PHE A 1 97 ? -4.589 -5.695 -4.616 1.00 95.06 97 PHE A N 1
ATOM 756 C CA . PHE A 1 97 ? -4.235 -7.087 -4.906 1.00 95.06 97 PHE A CA 1
ATOM 757 C C . PHE A 1 97 ? -4.532 -7.465 -6.348 1.00 95.06 97 PHE A C 1
ATOM 759 O O . PHE A 1 97 ? -3.652 -8.013 -7.012 1.00 95.06 97 PHE A O 1
ATOM 766 N N . VAL A 1 98 ? -5.696 -7.088 -6.867 1.00 94.56 98 VAL A N 1
ATOM 767 C CA . VAL A 1 98 ? -6.040 -7.356 -8.265 1.00 94.56 98 VAL A CA 1
ATOM 768 C C . VAL A 1 98 ? -5.234 -6.467 -9.210 1.00 94.56 98 VAL A C 1
ATOM 770 O O . VAL A 1 98 ? -4.523 -6.965 -10.078 1.00 94.56 98 VAL A O 1
ATOM 773 N N . ASN A 1 99 ? -5.305 -5.149 -9.032 1.00 93.94 99 ASN A N 1
ATOM 774 C CA . ASN A 1 99 ? -4.818 -4.200 -10.032 1.00 93.94 99 ASN A CA 1
ATOM 775 C C . ASN A 1 99 ? -3.330 -3.895 -9.871 1.00 93.94 99 ASN A C 1
ATOM 777 O O . ASN A 1 99 ? -2.609 -3.842 -10.855 1.00 93.94 99 ASN A O 1
ATOM 781 N N . GLY A 1 100 ? -2.838 -3.712 -8.646 1.00 92.44 100 GLY A N 1
ATOM 782 C CA . GLY A 1 100 ? -1.417 -3.460 -8.400 1.00 92.44 100 GLY A CA 1
ATOM 783 C C . GLY A 1 100 ? -0.592 -4.740 -8.473 1.00 92.44 100 GLY A C 1
ATOM 784 O O . GLY A 1 100 ? 0.418 -4.807 -9.182 1.00 92.44 100 GLY A O 1
ATOM 785 N N . TYR A 1 101 ? -1.035 -5.774 -7.756 1.00 93.31 101 TYR A N 1
ATOM 786 C CA . TYR A 1 101 ? -0.264 -6.999 -7.596 1.00 93.31 101 TYR A CA 1
ATOM 787 C C . TYR A 1 101 ? -0.568 -8.084 -8.637 1.00 93.31 101 TYR A C 1
ATOM 789 O O . TYR A 1 101 ? 0.305 -8.916 -8.871 1.00 93.31 101 TYR A O 1
ATOM 797 N N . GLY A 1 102 ? -1.713 -8.041 -9.324 1.00 91.94 102 GLY A N 1
ATOM 798 C CA . GLY A 1 102 ? -2.061 -9.007 -10.377 1.00 91.94 102 GLY A CA 1
ATOM 799 C C . GLY A 1 102 ? -2.617 -10.322 -9.847 1.00 91.94 102 GLY A C 1
ATOM 800 O O . GLY A 1 102 ? -2.550 -11.341 -10.529 1.00 91.94 102 GLY A O 1
ATOM 801 N N . LEU A 1 103 ? -3.125 -10.324 -8.616 1.00 90.44 103 LEU A N 1
ATOM 802 C CA . LEU A 1 103 ? -3.739 -11.491 -8.005 1.00 90.44 103 LEU A CA 1
ATOM 803 C C . LEU A 1 103 ? -5.171 -11.626 -8.528 1.00 90.44 103 LEU A C 1
ATOM 805 O O . LEU A 1 103 ? -6.004 -10.750 -8.316 1.00 90.44 103 LEU A O 1
ATOM 809 N N . SER A 1 104 ? -5.472 -12.724 -9.216 1.00 79.88 104 SER A N 1
ATOM 810 C CA . SER A 1 104 ? -6.847 -13.030 -9.607 1.00 79.88 104 SER A CA 1
ATOM 811 C C . SER A 1 104 ? -7.652 -13.478 -8.383 1.00 79.88 104 SER A C 1
ATOM 813 O O . SER A 1 104 ? -7.155 -14.325 -7.629 1.00 79.88 104 SER A O 1
ATOM 815 N N . PRO A 1 105 ? -8.902 -13.013 -8.210 1.00 72.06 105 PRO A N 1
ATOM 816 C CA . PRO A 1 105 ? -9.835 -13.667 -7.302 1.00 72.06 105 PRO A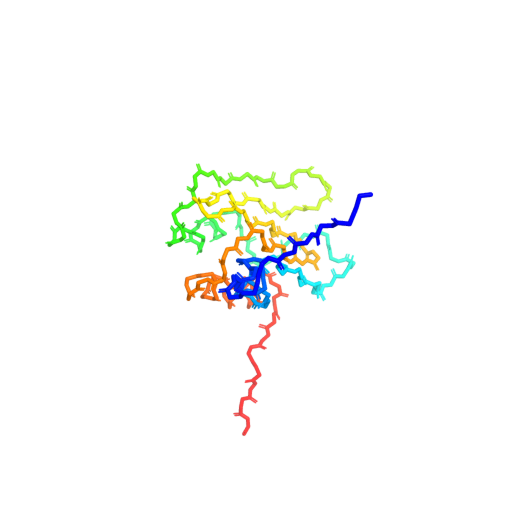 CA 1
ATOM 817 C C . PRO A 1 105 ? -9.897 -15.152 -7.659 1.00 72.06 105 PRO A C 1
ATOM 819 O O . PRO A 1 105 ? -9.889 -15.500 -8.842 1.00 72.06 105 PRO A O 1
ATOM 822 N N . ALA A 1 106 ? -9.916 -16.032 -6.659 1.00 68.62 106 ALA A N 1
ATOM 823 C CA . ALA A 1 106 ? -10.071 -17.454 -6.924 1.00 68.62 106 ALA A CA 1
ATOM 824 C C . ALA A 1 106 ? -11.343 -17.659 -7.758 1.00 68.62 106 ALA A C 1
ATOM 826 O O . ALA A 1 106 ? -12.429 -17.250 -7.345 1.00 68.62 106 ALA A O 1
ATOM 827 N N . SER A 1 107 ? -11.209 -18.271 -8.935 1.00 61.31 107 SER A N 1
ATOM 828 C CA . SER A 1 107 ? -12.360 -18.749 -9.691 1.00 61.31 107 SER A CA 1
ATOM 829 C C . SER A 1 107 ? -13.082 -19.749 -8.797 1.00 61.31 107 SER A C 1
ATOM 831 O O . SER A 1 107 ? -12.575 -20.847 -8.566 1.00 61.31 107 SER A O 1
ATOM 833 N N . HIS A 1 108 ? -14.223 -19.360 -8.236 1.00 56.25 108 HIS A N 1
ATOM 834 C CA . HIS A 1 108 ? -15.107 -20.311 -7.581 1.00 56.25 108 HIS A CA 1
ATOM 835 C C . HIS A 1 108 ? -15.636 -21.245 -8.675 1.00 56.25 108 HIS A C 1
ATOM 837 O O . HIS A 1 108 ? -16.480 -20.846 -9.476 1.00 56.25 108 HIS A O 1
ATOM 843 N N . ALA A 1 109 ? -15.036 -22.433 -8.764 1.00 41.31 109 ALA A N 1
ATOM 844 C CA . ALA A 1 109 ? -15.568 -23.564 -9.514 1.00 41.31 109 ALA A CA 1
ATOM 845 C C . ALA A 1 109 ? -16.748 -24.185 -8.759 1.00 41.31 109 ALA A C 1
ATOM 847 O O . ALA A 1 109 ? -16.695 -24.200 -7.506 1.00 41.31 109 ALA A O 1
#

Foldseek 3Di:
DDDDDDPPDPPVVVVCPPFAWDKDFQAPVFQEQDQDDLVRLVVLCVVQVFPDKAFPPPRRGWIKTQGPFGIWTDGLGTITTRGGCDVSNVSSVVVCCCRRNVDDDPPPD

pLDDT: mean 83.84, std 16.19, range [40.59, 97.12]

Sequence (109 aa):
MKSSTPPGQERSEAAGIGRRNVSILVDKNRKNFEMITEDDAKRAIQPLSPQSFDAARFGHEGFRANLPTGRIDCLPSGVHLWCNITPEVLDFLDWIFVNGYGLSPASHA

Radius of gyration: 16.71 Å; chains: 1; bounding box: 30×37×52 Å